Protein AF-A0A0D0GBV6-F1 (afdb_monomer_lite)

pLDDT: mean 71.36, std 17.41, range [40.56, 91.56]

Sequence (72 aa):
MNKDVIKRKDISSIITGQMVEIPEGSIELRNDRTKQKWVVEIKSFLLAKFPVTQIKKNKLIAVVYPFLSIRV

Radius of gyration: 20.28 Å; chains: 1; bounding box: 38×39×56 Å

Foldseek 3Di:
DDVVVVVVVVVVVVQVVQKDKDAWDKDWDADPVVRDTDIDTDHIDIDGNDDDDCVVVVVVVVVVDPDPPDDD

Organism: NCBI:txid1503925

Secondary structure (DSSP, 8-state):
--HHHHHHHHHHHHHHTTEEEEPPEEEEEE-TTT--EEEEEE--EEEESS---GGGTHHHHTTT-S------

Structure (mmCIF, N/CA/C/O backbone):
data_AF-A0A0D0GBV6-F1
#
_entry.id   AF-A0A0D0GBV6-F1
#
loop_
_atom_site.group_PDB
_atom_site.id
_atom_site.type_symbol
_atom_site.label_atom_id
_atom_site.label_alt_id
_atom_site.label_comp_id
_atom_site.label_asym_id
_atom_site.label_entity_id
_atom_site.label_seq_id
_atom_site.pdbx_PDB_ins_code
_atom_site.Cartn_x
_atom_site.Cartn_y
_atom_site.Cartn_z
_atom_site.occupancy
_atom_site.B_iso_or_equiv
_atom_site.auth_seq_id
_atom_site.auth_comp_id
_atom_site.auth_asym_id
_atom_site.auth_atom_id
_atom_site.pdbx_PDB_model_num
ATOM 1 N N . MET A 1 1 ? 17.710 8.237 -36.170 1.00 45.59 1 MET A N 1
ATOM 2 C CA . MET A 1 1 ? 16.941 7.570 -35.094 1.00 45.59 1 MET A CA 1
ATOM 3 C C . MET A 1 1 ? 17.271 8.250 -33.770 1.00 45.59 1 MET A C 1
ATOM 5 O O . MET A 1 1 ? 18.446 8.349 -33.437 1.00 45.59 1 MET A O 1
ATOM 9 N N . ASN A 1 2 ? 16.275 8.838 -33.103 1.00 55.31 2 ASN A N 1
ATOM 10 C CA . ASN A 1 2 ? 16.487 9.857 -32.071 1.00 55.31 2 ASN A CA 1
ATOM 11 C C . ASN A 1 2 ? 16.783 9.223 -30.694 1.00 55.31 2 ASN A C 1
ATOM 13 O O . ASN A 1 2 ? 15.934 8.527 -30.134 1.00 55.31 2 ASN A O 1
ATOM 17 N N . LYS A 1 3 ? 17.997 9.428 -30.164 1.00 58.84 3 LYS A N 1
ATOM 18 C CA . LYS A 1 3 ? 18.511 8.749 -28.954 1.00 58.84 3 LYS A CA 1
ATOM 19 C C . LYS A 1 3 ? 17.713 9.085 -27.683 1.00 58.84 3 LYS A C 1
ATOM 21 O O . LYS A 1 3 ? 17.682 8.286 -26.749 1.00 58.84 3 LYS A O 1
ATOM 26 N N . ASP A 1 4 ? 17.005 10.211 -27.677 1.00 62.31 4 ASP A N 1
ATOM 27 C CA . ASP A 1 4 ? 16.171 10.659 -26.556 1.00 62.31 4 ASP A CA 1
ATOM 28 C C . ASP A 1 4 ? 14.895 9.829 -26.378 1.00 62.31 4 ASP A C 1
ATOM 30 O O . ASP A 1 4 ? 14.400 9.669 -25.262 1.00 62.31 4 ASP A O 1
ATOM 34 N N . VAL A 1 5 ? 14.374 9.262 -27.471 1.00 61.41 5 VAL A N 1
ATOM 35 C CA . VAL A 1 5 ? 13.177 8.407 -27.443 1.00 61.41 5 VAL A CA 1
ATOM 36 C C . VAL A 1 5 ? 13.514 7.044 -26.841 1.00 61.41 5 VAL A C 1
ATOM 38 O O . VAL A 1 5 ? 12.758 6.524 -26.022 1.00 61.41 5 VAL A O 1
ATOM 41 N N . ILE A 1 6 ? 14.686 6.507 -27.189 1.00 60.31 6 ILE A N 1
ATOM 42 C CA . ILE A 1 6 ? 15.189 5.221 -26.691 1.00 60.31 6 ILE A CA 1
ATOM 43 C C . ILE A 1 6 ? 15.400 5.307 -25.170 1.00 60.31 6 ILE A C 1
ATOM 45 O O . ILE A 1 6 ? 14.864 4.499 -24.420 1.00 60.31 6 ILE A O 1
ATOM 49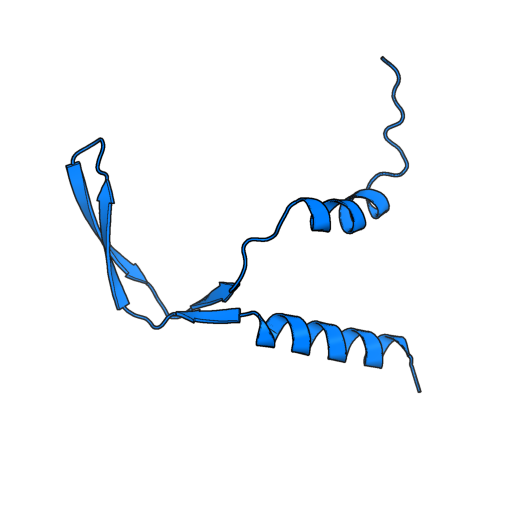 N N . LYS A 1 7 ? 16.030 6.389 -24.693 1.00 62.56 7 LYS A N 1
ATOM 50 C CA . LYS A 1 7 ? 16.316 6.602 -23.265 1.00 62.56 7 LYS A CA 1
ATOM 51 C C . LYS A 1 7 ? 15.064 6.723 -22.382 1.00 62.56 7 LYS A C 1
ATOM 53 O O . LYS A 1 7 ? 15.092 6.328 -21.219 1.00 62.56 7 LYS A O 1
ATOM 58 N N . ARG A 1 8 ? 13.957 7.270 -22.903 1.00 60.53 8 ARG A N 1
ATOM 59 C CA . ARG A 1 8 ? 12.676 7.376 -22.170 1.00 60.53 8 ARG A CA 1
ATOM 60 C C . ARG A 1 8 ? 11.958 6.032 -22.056 1.00 60.53 8 ARG A C 1
ATOM 62 O O . ARG A 1 8 ? 11.334 5.766 -21.029 1.00 60.53 8 ARG A O 1
ATOM 69 N N . LYS A 1 9 ? 12.062 5.191 -23.091 1.00 63.94 9 LYS A N 1
ATOM 70 C CA . LYS A 1 9 ? 11.467 3.848 -23.119 1.00 63.94 9 LYS A CA 1
ATOM 71 C C . LYS A 1 9 ? 12.037 2.975 -21.995 1.00 63.94 9 LYS A C 1
ATOM 73 O O . LYS A 1 9 ? 11.273 2.336 -21.275 1.00 63.94 9 LYS A O 1
ATOM 78 N N . ASP A 1 10 ? 13.349 3.046 -21.785 1.00 68.94 10 ASP A N 1
ATOM 79 C CA . ASP A 1 10 ? 14.057 2.255 -20.773 1.00 68.94 10 ASP A CA 1
ATOM 80 C C . ASP A 1 10 ? 13.658 2.646 -19.342 1.00 68.94 10 ASP A C 1
ATOM 82 O O . ASP A 1 10 ? 13.413 1.788 -18.494 1.00 68.94 10 ASP A O 1
ATOM 86 N N . ILE A 1 11 ? 13.514 3.948 -19.075 1.00 74.75 11 ILE A N 1
ATOM 87 C CA . ILE A 1 11 ? 13.130 4.460 -17.750 1.00 74.75 11 ILE A CA 1
ATOM 88 C C . ILE A 1 11 ? 11.722 3.992 -17.367 1.00 74.75 11 ILE A C 1
ATOM 90 O O . ILE A 1 11 ? 11.512 3.558 -16.236 1.00 74.75 11 ILE A O 1
ATOM 94 N N . SER A 1 12 ? 10.770 4.032 -18.306 1.00 74.75 12 SER A N 1
ATOM 95 C CA . SER A 1 12 ? 9.407 3.547 -18.062 1.00 74.75 12 SER A CA 1
ATOM 96 C C . SER A 1 12 ? 9.400 2.071 -17.666 1.00 74.75 12 SER A C 1
ATOM 98 O O . SER A 1 12 ? 8.735 1.706 -16.702 1.00 74.75 12 SER A O 1
ATOM 100 N N . SER A 1 13 ? 10.172 1.232 -18.365 1.00 75.44 13 SER A N 1
ATOM 101 C CA . SER A 1 13 ? 10.253 -0.20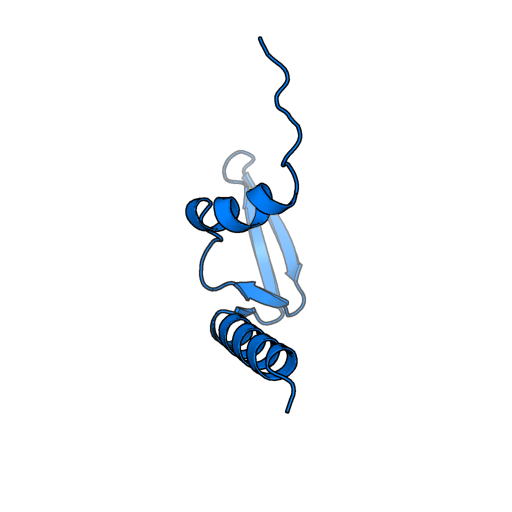2 -18.068 1.00 75.44 13 SER A CA 1
ATOM 102 C C . SER A 1 13 ? 10.846 -0.476 -16.683 1.00 75.44 13 SER A C 1
ATOM 104 O O . SER A 1 13 ? 10.387 -1.376 -15.982 1.00 75.44 13 SER A O 1
ATOM 106 N N . ILE A 1 14 ? 11.846 0.308 -16.268 1.00 76.31 14 ILE A N 1
ATOM 107 C CA . ILE A 1 14 ? 12.468 0.194 -14.941 1.00 76.31 14 ILE A CA 1
ATOM 108 C C . ILE A 1 14 ? 11.481 0.590 -13.837 1.00 76.31 14 ILE A C 1
ATOM 110 O O . ILE A 1 14 ? 11.435 -0.067 -12.800 1.00 76.31 14 ILE A O 1
ATOM 114 N N . ILE A 1 15 ? 10.692 1.646 -14.052 1.00 76.44 15 ILE A N 1
ATOM 115 C CA . ILE A 1 15 ? 9.703 2.118 -13.076 1.00 76.44 15 ILE A CA 1
ATOM 116 C C . ILE A 1 15 ? 8.576 1.093 -12.921 1.00 76.44 15 ILE A C 1
ATOM 118 O O . ILE A 1 15 ? 8.278 0.699 -11.796 1.00 76.44 15 ILE A O 1
ATOM 122 N N . THR A 1 16 ? 7.998 0.607 -14.024 1.00 75.88 16 THR A N 1
ATOM 123 C CA . THR A 1 16 ? 6.922 -0.396 -13.982 1.00 75.88 16 THR A CA 1
ATOM 124 C C . THR A 1 16 ? 7.386 -1.700 -13.326 1.00 75.88 16 THR A C 1
ATOM 126 O O . THR A 1 16 ? 6.661 -2.253 -12.508 1.00 75.88 16 THR A O 1
ATOM 129 N N . GLY A 1 17 ? 8.621 -2.152 -13.584 1.00 79.56 17 GLY A N 1
ATOM 130 C CA . GLY A 1 17 ? 9.193 -3.336 -12.925 1.00 79.56 17 GLY A CA 1
ATOM 131 C C . GLY A 1 17 ? 9.493 -3.166 -11.427 1.00 79.56 17 GLY A C 1
ATOM 132 O O . GLY A 1 17 ? 9.810 -4.140 -10.744 1.00 79.56 17 GLY A O 1
ATOM 133 N N . GLN A 1 18 ? 9.412 -1.941 -10.901 1.00 81.25 18 GLN A N 1
ATOM 134 C CA . GLN A 1 18 ? 9.605 -1.621 -9.483 1.00 81.25 18 GLN A CA 1
ATOM 135 C C . GLN A 1 18 ? 8.299 -1.229 -8.778 1.00 81.25 18 GLN A C 1
ATOM 137 O O . GLN A 1 18 ? 8.344 -0.811 -7.619 1.00 81.25 18 GLN A O 1
ATOM 142 N N . MET A 1 19 ? 7.151 -1.365 -9.442 1.00 85.31 19 MET A N 1
ATOM 143 C CA . MET A 1 19 ? 5.826 -1.143 -8.867 1.00 85.31 19 MET A CA 1
ATOM 144 C C . MET A 1 19 ? 5.144 -2.477 -8.562 1.00 85.31 19 MET A C 1
ATOM 146 O O . MET A 1 19 ? 5.345 -3.469 -9.258 1.00 85.31 19 MET A O 1
ATOM 150 N N . VAL A 1 20 ? 4.348 -2.494 -7.501 1.00 85.31 20 VAL A N 1
ATOM 151 C CA . VAL A 1 20 ? 3.520 -3.621 -7.078 1.00 85.31 20 VAL A CA 1
ATOM 152 C C . VAL A 1 20 ? 2.076 -3.147 -7.077 1.00 85.31 20 VAL A C 1
ATOM 154 O O . VAL A 1 20 ? 1.777 -2.074 -6.556 1.00 85.31 20 VAL A O 1
ATOM 157 N N . GLU A 1 21 ? 1.190 -3.932 -7.674 1.00 88.81 21 GLU A N 1
ATOM 158 C CA . GLU A 1 21 ? -0.244 -3.677 -7.630 1.00 88.81 21 GLU A CA 1
ATOM 159 C C . GLU A 1 21 ? -0.812 -4.151 -6.293 1.00 88.81 21 GLU A C 1
ATOM 161 O O . GLU A 1 21 ? -0.619 -5.298 -5.889 1.00 88.81 21 GLU A O 1
ATOM 166 N N . ILE A 1 22 ? -1.478 -3.239 -5.591 1.00 88.75 22 ILE A N 1
ATOM 167 C CA . ILE A 1 22 ? -2.227 -3.531 -4.377 1.00 88.75 22 ILE A CA 1
ATOM 168 C C . ILE A 1 22 ? -3.699 -3.622 -4.783 1.00 88.75 22 ILE A C 1
ATOM 170 O O . ILE A 1 22 ? -4.219 -2.638 -5.321 1.00 88.75 22 ILE A O 1
ATOM 174 N N . PRO A 1 23 ? -4.358 -4.776 -4.573 1.00 90.06 23 PRO A N 1
ATOM 175 C CA . PRO A 1 23 ? -5.746 -4.958 -4.965 1.00 90.06 23 PRO A CA 1
ATOM 176 C C . PRO A 1 23 ? -6.679 -4.105 -4.106 1.00 90.06 23 PRO A C 1
ATOM 178 O O . PRO A 1 23 ? -6.341 -3.706 -2.987 1.00 90.06 23 PRO A O 1
ATOM 181 N N . GLU A 1 24 ? -7.872 -3.857 -4.635 1.00 90.25 24 GLU A N 1
ATOM 182 C CA . GLU A 1 24 ? -8.963 -3.272 -3.872 1.00 90.25 24 GLU A CA 1
ATOM 183 C C . GLU A 1 24 ? -9.326 -4.144 -2.671 1.00 90.25 24 GLU A C 1
ATOM 185 O O . GLU A 1 24 ? -9.244 -5.376 -2.701 1.00 90.25 24 GLU A O 1
ATOM 190 N N . GLY A 1 25 ? -9.705 -3.490 -1.582 1.00 89.75 25 GLY A N 1
ATOM 191 C CA . GLY A 1 25 ? -10.031 -4.194 -0.362 1.00 89.75 25 GLY A CA 1
ATOM 192 C C . GLY A 1 25 ? -10.370 -3.268 0.786 1.00 89.75 25 GLY A C 1
ATOM 193 O O . GLY A 1 25 ? -10.268 -2.043 0.712 1.00 89.75 25 GLY A O 1
ATOM 194 N N . SER A 1 26 ? -10.779 -3.891 1.881 1.00 89.50 26 SER A N 1
ATOM 195 C CA . SER A 1 26 ? -11.072 -3.208 3.128 1.00 89.50 26 SER A CA 1
ATOM 196 C C . SER A 1 26 ? -9.895 -3.383 4.082 1.00 89.50 26 SER A C 1
ATOM 198 O O . SER A 1 26 ? -9.471 -4.511 4.337 1.00 89.50 26 SER A O 1
ATOM 200 N N . ILE A 1 27 ? -9.347 -2.281 4.593 1.00 87.94 27 ILE A N 1
ATOM 201 C CA . ILE A 1 27 ? -8.281 -2.306 5.599 1.00 87.94 27 ILE A CA 1
ATOM 202 C C . ILE A 1 27 ? -8.817 -1.768 6.920 1.00 87.94 27 ILE A C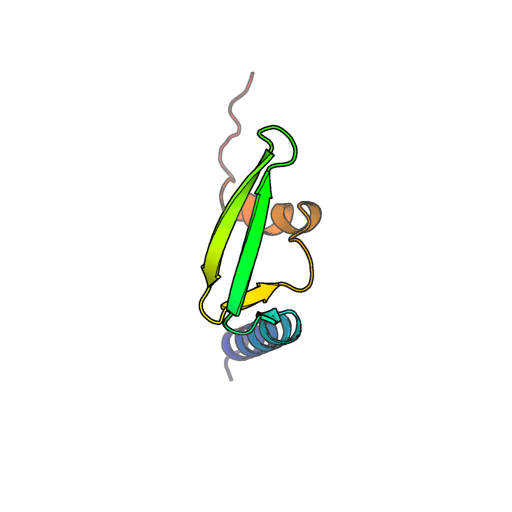 1
ATOM 204 O O . ILE A 1 27 ? -9.374 -0.671 6.984 1.00 87.94 27 ILE A O 1
ATOM 208 N N . GLU A 1 28 ? -8.588 -2.524 7.993 1.00 90.69 28 GLU A N 1
ATOM 209 C CA . GLU A 1 28 ? -8.773 -2.054 9.362 1.00 90.69 28 GLU A CA 1
ATOM 210 C C . GLU A 1 28 ? -7.508 -1.310 9.809 1.00 90.69 28 GLU A C 1
ATOM 212 O O . GLU A 1 28 ? -6.440 -1.895 9.997 1.00 90.69 28 GLU A O 1
ATOM 217 N N . LEU A 1 29 ? -7.624 0.004 9.972 1.00 88.94 29 LEU A N 1
ATOM 218 C CA . LEU A 1 29 ? -6.571 0.840 10.525 1.00 88.94 29 LEU A CA 1
ATOM 219 C C . LEU A 1 29 ? -6.762 0.936 12.033 1.00 88.94 29 LEU A C 1
ATOM 221 O O . LEU A 1 29 ? -7.849 1.251 12.519 1.00 88.94 29 LEU A O 1
ATOM 225 N N . ARG A 1 30 ? -5.685 0.682 12.779 1.00 90.50 30 ARG A N 1
ATOM 226 C CA . ARG A 1 30 ? -5.674 0.796 14.235 1.00 90.50 30 ARG A CA 1
ATOM 227 C C . ARG A 1 30 ? -4.667 1.845 14.666 1.00 90.50 30 ARG A C 1
ATOM 229 O O . ARG A 1 30 ? -3.476 1.738 14.387 1.00 90.50 30 ARG A O 1
ATOM 236 N N . ASN A 1 31 ? -5.149 2.846 15.387 1.00 87.00 31 ASN A N 1
ATOM 237 C CA . ASN A 1 31 ? -4.286 3.774 16.088 1.00 87.00 31 ASN A CA 1
ATOM 238 C C . ASN A 1 31 ? -3.981 3.210 17.475 1.00 87.00 31 ASN A C 1
ATOM 240 O O . ASN A 1 31 ? -4.831 3.224 18.361 1.00 87.00 31 ASN A O 1
ATOM 244 N N . ASP A 1 32 ? -2.756 2.733 17.677 1.00 84.12 32 ASP A N 1
ATOM 245 C CA . ASP A 1 32 ? -2.345 2.139 18.952 1.00 84.12 32 ASP A CA 1
ATOM 246 C C . ASP A 1 32 ? -2.277 3.159 20.105 1.00 84.12 32 ASP A C 1
ATOM 248 O O . ASP A 1 32 ? -2.422 2.777 21.265 1.00 84.12 32 ASP A O 1
ATOM 252 N N . ARG A 1 33 ? -2.118 4.462 19.816 1.00 84.88 33 ARG A N 1
ATOM 253 C CA . ARG A 1 33 ? -2.042 5.521 20.843 1.00 84.88 33 ARG A CA 1
ATOM 254 C C . ARG A 1 33 ? -3.417 5.955 21.347 1.00 84.88 33 ARG A C 1
ATOM 256 O O . ARG A 1 33 ? -3.578 6.175 22.542 1.00 84.88 33 ARG A O 1
ATOM 263 N N . THR A 1 34 ? -4.403 6.070 20.458 1.00 86.69 34 THR A N 1
ATOM 264 C CA . THR A 1 34 ? -5.783 6.469 20.811 1.00 86.69 34 THR A CA 1
ATOM 265 C C . THR A 1 34 ? -6.749 5.285 20.902 1.00 86.69 34 THR A C 1
ATOM 267 O O . THR A 1 34 ? -7.920 5.478 21.217 1.00 86.69 34 THR A O 1
ATOM 270 N N . LYS A 1 35 ? -6.270 4.059 20.633 1.00 86.69 35 LYS A N 1
ATOM 271 C CA . LYS A 1 35 ? -7.036 2.798 20.546 1.00 86.69 35 LYS A CA 1
ATOM 272 C C . LYS A 1 35 ? -8.211 2.830 19.562 1.00 86.69 35 LYS A C 1
ATOM 274 O O . LYS A 1 35 ? -9.080 1.963 19.607 1.00 86.69 35 LYS A O 1
ATOM 279 N N . GLN A 1 36 ? -8.241 3.809 18.665 1.00 86.62 36 GLN A N 1
ATOM 280 C CA . GLN A 1 36 ? -9.290 3.928 17.664 1.00 86.62 36 GLN A CA 1
ATOM 281 C C . GLN A 1 36 ? -9.037 2.945 16.528 1.00 86.62 36 GLN A C 1
ATOM 283 O O . GLN A 1 36 ? -7.901 2.758 16.086 1.00 86.62 36 GLN A O 1
ATOM 288 N N . LYS A 1 37 ? -10.118 2.331 16.063 1.00 91.56 37 LYS A N 1
ATOM 289 C CA . LYS A 1 37 ? -10.142 1.447 14.907 1.00 91.56 37 LYS A CA 1
ATOM 290 C C . LYS A 1 37 ? -11.122 2.024 13.910 1.00 91.56 37 LYS A C 1
ATOM 292 O O . LYS A 1 37 ? -12.232 2.386 14.295 1.00 91.56 37 LYS A O 1
ATOM 297 N N . TRP A 1 38 ? -10.722 2.114 12.655 1.00 90.81 38 TRP A N 1
ATOM 298 C CA . TRP A 1 38 ? -11.645 2.446 11.583 1.00 90.81 38 TRP A CA 1
ATOM 299 C C . TRP A 1 38 ? -11.309 1.633 10.345 1.00 90.81 38 TRP A C 1
ATOM 301 O O . TRP A 1 38 ? -10.160 1.265 10.102 1.00 90.81 38 TRP A O 1
ATOM 311 N N . VAL A 1 39 ? -12.350 1.329 9.587 1.00 89.00 39 VAL A N 1
ATOM 312 C CA . VAL A 1 39 ? -12.269 0.513 8.385 1.00 89.00 39 VAL A CA 1
ATOM 313 C C . VAL A 1 39 ? -12.351 1.447 7.189 1.00 89.00 39 VAL A C 1
ATOM 315 O O . VAL A 1 39 ? -13.266 2.267 7.110 1.00 89.00 39 VAL A O 1
ATOM 318 N N . VAL A 1 40 ? -11.375 1.356 6.289 1.00 90.12 40 VAL A N 1
ATOM 319 C CA . VAL A 1 40 ? -11.336 2.144 5.054 1.00 90.12 40 VAL A CA 1
ATOM 320 C C . VAL A 1 40 ? -11.344 1.197 3.872 1.00 90.12 40 VAL A C 1
ATOM 322 O O . VAL A 1 40 ? -10.581 0.234 3.827 1.00 90.12 40 VAL A O 1
ATOM 325 N N . GLU A 1 41 ? -12.199 1.494 2.906 1.00 90.50 41 GLU A N 1
ATOM 326 C CA . GLU A 1 41 ? -12.189 0.845 1.605 1.00 90.50 41 GLU A CA 1
ATOM 327 C C . GLU A 1 41 ? -11.196 1.574 0.695 1.00 90.50 41 GLU A C 1
ATOM 329 O O . GLU A 1 41 ? -11.275 2.790 0.501 1.00 90.50 41 GLU A O 1
ATOM 334 N N . ILE A 1 42 ? -10.228 0.837 0.166 1.00 90.25 42 ILE A N 1
ATOM 335 C CA . ILE A 1 42 ? -9.235 1.347 -0.776 1.00 90.25 42 ILE A CA 1
ATOM 336 C C . ILE A 1 42 ? -9.442 0.687 -2.130 1.00 90.25 42 ILE A C 1
ATOM 338 O O . ILE A 1 42 ? -9.625 -0.524 -2.232 1.00 90.25 42 ILE A O 1
ATOM 342 N N . LYS A 1 43 ? -9.378 1.509 -3.176 1.00 89.62 43 LYS A N 1
ATOM 343 C CA . LYS A 1 43 ? -9.380 1.062 -4.571 1.00 89.62 43 LYS A CA 1
ATOM 344 C C . LYS A 1 43 ? -8.001 0.544 -4.955 1.00 89.62 43 LYS A C 1
ATOM 346 O O . LYS A 1 43 ? -7.016 0.990 -4.372 1.00 89.62 43 LYS A O 1
ATOM 351 N N . SER A 1 44 ? -7.931 -0.319 -5.965 1.00 89.81 44 SER A N 1
ATOM 352 C CA . SER A 1 44 ? -6.659 -0.830 -6.482 1.00 89.81 44 SER A CA 1
ATOM 353 C C . SER A 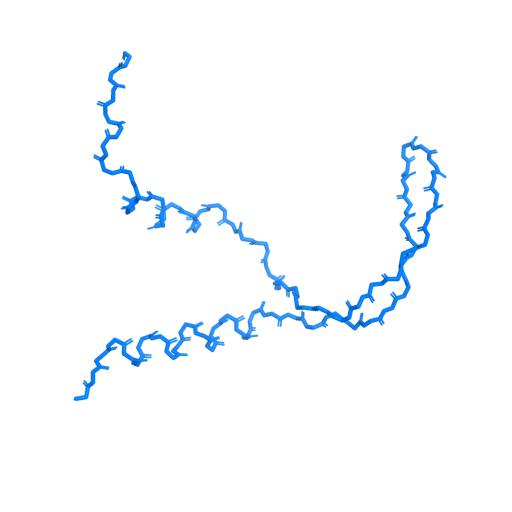1 44 ? -5.703 0.303 -6.867 1.00 89.81 44 SER A C 1
ATOM 355 O O . SER A 1 44 ? -6.099 1.268 -7.529 1.00 89.81 44 SER A O 1
ATOM 357 N N . PHE A 1 45 ? -4.437 0.195 -6.459 1.00 88.94 45 PHE A N 1
ATOM 358 C CA . PHE A 1 45 ? -3.408 1.196 -6.752 1.00 88.94 45 PHE A CA 1
ATOM 359 C C . PHE A 1 45 ? -2.011 0.575 -6.872 1.00 88.94 45 PHE A C 1
ATOM 361 O O . PHE A 1 45 ? -1.751 -0.527 -6.395 1.00 88.94 45 PHE A O 1
ATOM 368 N N . LEU A 1 46 ? -1.086 1.300 -7.507 1.00 85.94 46 LEU A N 1
ATOM 369 C CA . LEU A 1 46 ? 0.310 0.885 -7.649 1.00 85.94 46 LEU A CA 1
ATOM 370 C C . LEU A 1 46 ? 1.160 1.486 -6.526 1.00 85.94 46 LEU A C 1
ATOM 372 O O . LEU A 1 46 ? 1.199 2.706 -6.352 1.00 85.94 46 LEU A O 1
ATOM 376 N N . LEU A 1 47 ? 1.886 0.639 -5.799 1.00 87.56 47 LEU A N 1
ATOM 377 C CA . LEU A 1 47 ? 2.833 1.039 -4.764 1.00 87.56 47 LEU A CA 1
ATOM 378 C C . LEU A 1 47 ? 4.264 0.706 -5.195 1.00 87.56 47 LEU A C 1
ATOM 380 O O . LEU A 1 47 ? 4.546 -0.371 -5.715 1.00 87.56 47 LEU A O 1
ATOM 384 N N . ALA A 1 48 ? 5.200 1.625 -4.971 1.00 83.94 48 ALA A N 1
ATOM 385 C CA . ALA A 1 48 ? 6.608 1.362 -5.248 1.00 83.94 48 ALA A CA 1
ATOM 386 C C . ALA A 1 48 ? 7.158 0.281 -4.300 1.00 83.94 48 ALA A C 1
ATOM 388 O O . ALA A 1 48 ? 6.991 0.367 -3.085 1.00 83.94 48 ALA A O 1
ATOM 389 N N . LYS A 1 49 ? 7.882 -0.701 -4.850 1.00 80.38 49 LYS A N 1
ATOM 390 C CA . LYS A 1 49 ? 8.507 -1.804 -4.100 1.00 80.38 49 LYS A CA 1
ATOM 391 C C . LYS A 1 49 ? 9.545 -1.325 -3.084 1.00 80.38 49 LYS A C 1
ATOM 393 O O . LYS A 1 49 ? 9.771 -1.984 -2.074 1.00 80.38 49 LYS A O 1
ATOM 398 N N . PHE A 1 50 ? 10.200 -0.200 -3.365 1.00 78.62 50 PHE A N 1
ATOM 399 C CA . PHE A 1 50 ? 11.247 0.355 -2.516 1.00 78.62 50 PHE A CA 1
ATOM 400 C C . PHE A 1 50 ? 10.922 1.801 -2.142 1.00 78.62 50 PHE A C 1
ATOM 402 O O . PHE A 1 50 ? 10.530 2.578 -3.021 1.00 78.62 50 PHE A O 1
ATOM 409 N N . PRO A 1 51 ? 11.128 2.199 -0.873 1.00 71.19 51 PRO A N 1
ATOM 410 C CA . PRO A 1 51 ? 11.037 3.599 -0.493 1.00 71.19 51 PRO A CA 1
ATOM 411 C C . PRO A 1 51 ? 12.076 4.405 -1.276 1.00 71.19 51 PRO A C 1
ATOM 413 O O . PRO A 1 51 ? 13.215 3.969 -1.473 1.00 71.19 51 PRO A O 1
ATOM 416 N N . VAL A 1 52 ? 11.692 5.598 -1.730 1.00 70.81 52 VAL A N 1
ATOM 417 C CA . VAL A 1 52 ? 12.605 6.487 -2.454 1.00 70.81 52 VAL A CA 1
ATOM 418 C C . VAL A 1 52 ? 13.676 6.972 -1.480 1.00 70.81 52 VAL A C 1
ATOM 420 O O . VAL A 1 52 ? 13.440 7.861 -0.664 1.00 70.81 52 VAL A O 1
ATOM 423 N N . THR A 1 53 ? 14.866 6.376 -1.551 1.00 64.62 53 THR A N 1
ATOM 424 C CA . THR A 1 53 ? 15.990 6.763 -0.698 1.00 64.62 53 THR A CA 1
ATOM 425 C C . THR A 1 53 ? 16.515 8.141 -1.100 1.00 64.62 53 THR A C 1
ATOM 427 O O . THR A 1 53 ? 16.740 8.442 -2.274 1.00 64.62 53 THR A O 1
ATOM 430 N N . GLN A 1 54 ? 16.722 9.004 -0.103 1.00 58.88 54 GLN A N 1
ATOM 431 C CA . GLN A 1 54 ? 17.103 10.409 -0.287 1.00 58.88 54 GLN A CA 1
ATOM 432 C C . GLN A 1 54 ? 18.465 10.578 -0.974 1.00 58.88 54 GLN A C 1
ATOM 434 O O . GLN A 1 54 ? 18.676 11.557 -1.679 1.00 58.88 54 GLN A O 1
ATOM 439 N N . ILE A 1 55 ? 19.334 9.568 -0.893 1.00 56.56 55 ILE A N 1
ATOM 440 C CA . ILE A 1 55 ? 20.616 9.527 -1.611 1.00 56.56 55 ILE A CA 1
ATOM 441 C C . ILE A 1 55 ? 20.404 9.631 -3.141 1.00 56.56 55 ILE A C 1
ATOM 443 O O . ILE A 1 55 ? 21.251 10.175 -3.846 1.00 56.56 55 ILE A O 1
ATOM 447 N N . LYS A 1 56 ? 19.238 9.214 -3.673 1.00 49.38 56 LYS A N 1
ATOM 448 C CA . LYS A 1 56 ? 18.858 9.405 -5.089 1.00 49.38 56 LYS A CA 1
ATOM 449 C C . LYS A 1 56 ? 18.213 10.764 -5.404 1.00 49.38 56 LYS A C 1
ATOM 451 O O . LYS A 1 56 ? 18.155 11.129 -6.578 1.00 49.38 56 LYS A O 1
ATOM 456 N N . LYS A 1 57 ? 17.753 11.541 -4.413 1.00 4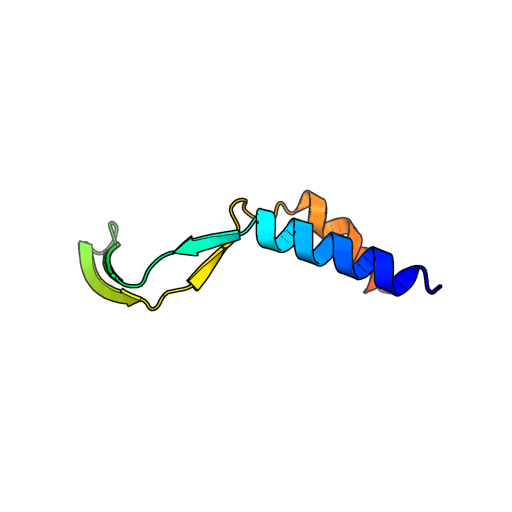7.28 57 LYS A N 1
ATOM 457 C CA . LYS A 1 57 ? 17.152 12.875 -4.641 1.00 47.28 57 LYS A CA 1
ATOM 458 C C . LYS A 1 57 ? 18.188 13.919 -5.066 1.00 47.28 57 LYS A C 1
ATOM 460 O O . LYS A 1 57 ? 17.863 14.821 -5.839 1.00 47.28 57 LYS A O 1
ATOM 465 N N . ASN A 1 58 ? 19.439 13.776 -4.630 1.00 40.56 58 ASN A N 1
ATOM 466 C CA . ASN A 1 58 ? 20.486 14.780 -4.849 1.00 40.56 58 ASN A CA 1
ATOM 467 C C . ASN A 1 58 ? 20.890 14.979 -6.320 1.00 40.56 58 ASN A C 1
ATOM 469 O O . ASN A 1 58 ? 21.519 15.984 -6.633 1.00 40.56 58 ASN A O 1
ATOM 473 N N . LYS A 1 59 ? 20.497 14.086 -7.239 1.00 45.12 59 LYS A N 1
ATOM 474 C CA . LYS A 1 59 ? 20.751 14.272 -8.678 1.00 45.12 59 LYS A CA 1
ATOM 475 C C . LYS A 1 59 ? 19.672 15.096 -9.394 1.00 45.12 59 LYS A C 1
ATOM 477 O O . LYS A 1 59 ? 19.957 15.661 -10.442 1.00 45.12 59 LYS A O 1
ATOM 482 N N . LEU A 1 60 ? 18.462 15.190 -8.834 1.00 49.59 60 LEU A N 1
ATOM 483 C CA . LEU A 1 60 ? 17.358 15.976 -9.408 1.00 49.59 60 LEU A CA 1
ATOM 484 C C . LEU A 1 60 ? 17.304 17.403 -8.850 1.00 49.59 60 LEU A C 1
ATOM 486 O O . LEU A 1 60 ? 16.984 18.330 -9.584 1.00 49.59 60 LEU A O 1
ATOM 490 N N . ILE A 1 61 ? 17.673 17.600 -7.582 1.00 45.38 61 ILE A N 1
ATOM 491 C CA . ILE A 1 61 ? 17.620 18.923 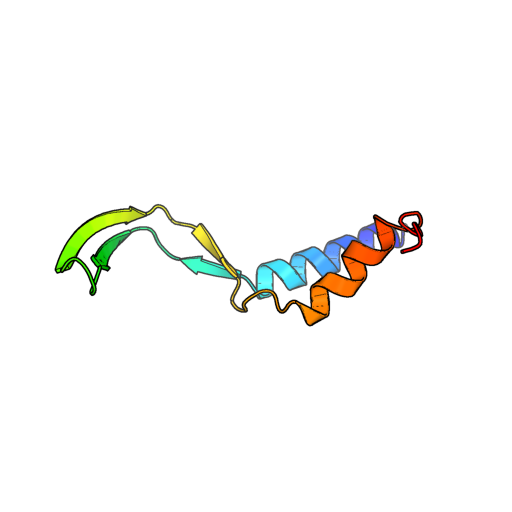-6.935 1.00 45.38 61 ILE A CA 1
ATOM 492 C C . ILE A 1 61 ? 18.731 19.855 -7.459 1.00 45.38 61 ILE A C 1
ATOM 494 O O . ILE A 1 61 ? 18.514 21.057 -7.585 1.00 45.38 61 ILE A O 1
ATOM 498 N N . ALA A 1 62 ? 19.887 19.310 -7.859 1.00 41.72 62 ALA A N 1
ATOM 499 C CA . ALA A 1 62 ? 21.014 20.100 -8.366 1.00 41.72 62 ALA A CA 1
ATOM 500 C C . ALA A 1 62 ? 20.748 20.788 -9.722 1.00 41.72 62 ALA A C 1
ATOM 502 O O . ALA A 1 62 ? 21.406 21.769 -10.046 1.00 41.72 62 ALA A O 1
ATOM 503 N N . VAL A 1 63 ? 19.773 20.312 -10.505 1.00 48.62 63 VAL A N 1
ATOM 504 C CA . VAL A 1 63 ? 19.394 20.947 -11.783 1.00 48.62 63 VAL A CA 1
ATOM 505 C C . VAL A 1 63 ? 18.433 22.126 -11.563 1.00 48.62 63 VAL A C 1
ATOM 507 O O . VAL A 1 63 ? 18.319 22.992 -12.423 1.00 48.62 63 VAL A O 1
ATOM 510 N N . VAL A 1 64 ? 17.769 22.192 -10.402 1.00 48.81 64 VAL A N 1
ATOM 511 C CA . VAL A 1 64 ? 16.722 23.190 -10.113 1.00 48.81 64 VAL A CA 1
ATOM 512 C C . VAL A 1 64 ? 17.254 24.403 -9.334 1.00 48.81 64 VAL A C 1
ATOM 514 O O . VAL A 1 64 ? 16.629 25.458 -9.373 1.00 48.81 64 VAL A O 1
ATOM 517 N N . TYR A 1 65 ? 18.430 24.322 -8.696 1.00 50.16 65 TYR A N 1
ATOM 518 C CA . TYR A 1 65 ? 18.985 25.446 -7.924 1.00 50.16 65 TYR A CA 1
ATOM 519 C C . TYR A 1 65 ? 20.480 25.709 -8.180 1.00 50.16 65 TYR A C 1
ATOM 521 O O . TYR A 1 65 ? 21.305 25.440 -7.309 1.00 50.16 65 TYR A O 1
ATOM 529 N N . PRO A 1 66 ? 20.861 26.304 -9.323 1.00 49.53 66 PRO A N 1
ATOM 530 C CA . PRO A 1 66 ? 22.202 26.864 -9.493 1.00 49.53 66 PRO A CA 1
ATOM 531 C C . PRO A 1 66 ? 22.398 28.236 -8.812 1.00 49.53 66 PRO A C 1
ATOM 533 O O . PRO A 1 66 ? 23.500 28.770 -8.880 1.00 49.53 66 PRO A O 1
ATOM 536 N N . PHE A 1 67 ? 21.374 28.834 -8.178 1.00 48.75 67 PHE A N 1
ATOM 537 C CA . PHE A 1 67 ? 21.412 30.261 -7.803 1.00 48.75 67 PHE A CA 1
ATOM 538 C C . PHE A 1 67 ? 21.134 30.626 -6.339 1.00 48.75 67 PHE A C 1
ATOM 540 O O . PHE A 1 67 ? 20.983 31.806 -6.040 1.00 48.75 67 PHE A O 1
ATOM 547 N N . LEU A 1 68 ? 21.121 29.680 -5.397 1.00 47.78 68 LEU A N 1
ATOM 548 C CA . LEU A 1 68 ? 21.058 30.042 -3.974 1.00 47.78 68 LEU A CA 1
ATOM 549 C C . LEU A 1 68 ? 22.442 29.985 -3.315 1.00 47.78 68 LEU A C 1
ATOM 551 O O . LEU A 1 68 ? 22.662 29.283 -2.336 1.00 47.78 68 LEU A O 1
ATOM 555 N N . SER A 1 69 ? 23.373 30.761 -3.876 1.00 51.03 69 SER A N 1
ATOM 556 C CA . SER A 1 69 ? 24.505 31.309 -3.126 1.00 51.03 69 SER A CA 1
ATOM 557 C C . SER A 1 69 ? 24.047 32.640 -2.536 1.00 51.03 69 SER A C 1
ATOM 559 O O . SER A 1 69 ? 24.247 33.697 -3.128 1.00 51.03 69 SER A O 1
ATOM 561 N N . ILE A 1 70 ? 23.397 32.591 -1.375 1.00 42.81 70 ILE A N 1
ATOM 562 C CA . ILE A 1 70 ? 23.315 33.751 -0.487 1.00 42.81 70 ILE A CA 1
ATOM 563 C C . ILE A 1 70 ? 24.070 33.371 0.780 1.00 42.81 70 ILE A C 1
ATOM 565 O O . ILE A 1 70 ? 23.704 32.433 1.486 1.00 42.81 70 ILE A O 1
ATOM 569 N N . ARG A 1 71 ? 25.181 34.089 0.974 1.00 40.56 71 ARG A N 1
ATOM 570 C CA . ARG A 1 71 ? 26.026 34.091 2.166 1.00 40.56 71 ARG A CA 1
ATOM 571 C C . ARG A 1 71 ? 25.176 34.242 3.428 1.00 40.56 71 ARG A C 1
ATOM 573 O O . ARG A 1 71 ? 24.314 35.118 3.477 1.00 40.56 71 ARG A O 1
ATOM 580 N N . VAL A 1 72 ? 25.526 33.467 4.447 1.00 45.81 72 VAL A N 1
ATOM 581 C CA . VAL A 1 72 ? 25.506 33.930 5.838 1.00 45.81 72 VAL A CA 1
ATOM 582 C C . VAL A 1 72 ? 26.956 34.006 6.280 1.00 45.81 72 VAL A C 1
ATOM 584 O O . VAL A 1 72 ? 27.705 33.065 5.926 1.00 45.81 72 VAL A O 1
#